Protein AF-A0A1F3SVL7-F1 (afdb_monomer_lite)

Foldseek 3Di:
DVVVVVVVVVVVVVVVVDPDDDPDPPDPPVVVLVVLLVVLVVLLVVVVVVVCVVQPVVPPPVVLQCDADPVRHGPSVSSLLVQLLPPVSLVSVLVNLVSVLVNQLSVQLVVCVVVVVDDPPVSVVSSVVSSVVSVVCSCVVSVSSVCSNVVVDDDDPVPPD

Structure (mmCIF, N/CA/C/O backbone):
data_AF-A0A1F3SVL7-F1
#
_entry.i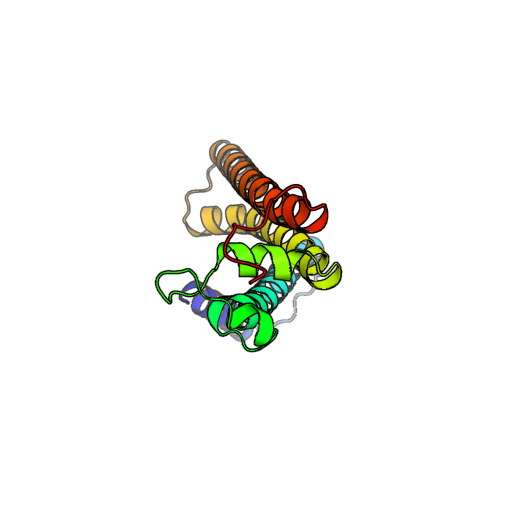d   AF-A0A1F3SVL7-F1
#
loop_
_atom_site.group_PDB
_atom_site.id
_atom_site.type_symbol
_atom_site.label_atom_id
_atom_site.label_alt_id
_atom_site.label_comp_id
_atom_site.label_asym_id
_atom_site.label_entity_id
_atom_site.label_seq_id
_atom_site.pdbx_PDB_ins_code
_atom_site.Cartn_x
_atom_site.Cartn_y
_atom_site.Cartn_z
_atom_site.occupancy
_atom_site.B_iso_or_equiv
_atom_site.auth_seq_id
_atom_site.auth_comp_id
_atom_site.auth_asym_id
_atom_site.auth_atom_id
_atom_site.pdbx_PDB_model_num
ATOM 1 N N . MET A 1 1 ? -5.057 -16.716 10.831 1.00 45.41 1 MET A N 1
ATOM 2 C CA . MET A 1 1 ? -6.069 -17.796 10.718 1.00 45.41 1 MET A CA 1
ATOM 3 C C . MET A 1 1 ? -6.825 -18.069 12.022 1.00 45.41 1 MET A C 1
ATOM 5 O O . MET A 1 1 ? -8.045 -18.152 11.968 1.00 45.41 1 MET A O 1
ATOM 9 N N . ALA A 1 2 ? -6.170 -18.136 13.192 1.00 52.59 2 ALA A N 1
ATOM 10 C CA . ALA A 1 2 ? -6.859 -18.297 14.487 1.00 52.59 2 ALA A CA 1
ATOM 11 C C . ALA A 1 2 ? -7.889 -17.181 14.786 1.00 52.59 2 ALA A C 1
ATOM 13 O O . ALA A 1 2 ? -8.991 -17.474 15.232 1.00 52.59 2 ALA A O 1
ATOM 14 N N . HIS A 1 3 ? -7.579 -15.933 14.416 1.00 44.12 3 HIS A N 1
ATOM 15 C CA . HIS A 1 3 ? -8.464 -14.769 14.581 1.00 44.12 3 HIS A CA 1
ATOM 16 C C . HIS A 1 3 ? -9.812 -14.857 13.845 1.00 44.12 3 HIS A C 1
ATOM 18 O O . HIS A 1 3 ? -10.812 -14.333 14.322 1.00 44.12 3 HIS A O 1
ATOM 24 N N . ILE A 1 4 ? -9.851 -15.512 12.680 1.00 62.47 4 ILE A N 1
ATOM 25 C CA . ILE A 1 4 ? -11.088 -15.665 11.899 1.00 62.47 4 ILE A CA 1
ATOM 26 C C . ILE A 1 4 ? -11.966 -16.742 12.537 1.00 62.47 4 ILE A C 1
ATOM 28 O O . ILE A 1 4 ? -13.174 -16.563 12.663 1.00 62.47 4 ILE A O 1
ATOM 32 N N . LYS A 1 5 ? -11.357 -17.841 13.002 1.00 76.50 5 LYS A N 1
ATOM 33 C CA . LYS A 1 5 ? -12.088 -18.921 13.672 1.00 76.50 5 LYS A CA 1
ATOM 34 C C . LYS A 1 5 ? -12.726 -18.449 14.975 1.00 76.50 5 LYS A C 1
ATOM 36 O O . LYS A 1 5 ? -13.887 -18.766 15.201 1.00 76.50 5 LYS A O 1
ATOM 41 N N . THR A 1 6 ? -12.021 -17.655 15.780 1.00 72.94 6 THR A N 1
ATOM 42 C CA . THR A 1 6 ? -12.572 -17.126 17.036 1.00 72.94 6 THR A CA 1
ATOM 43 C C . THR A 1 6 ? -13.693 -16.119 16.792 1.00 72.94 6 THR A C 1
ATOM 45 O O . THR A 1 6 ? -14.716 -16.192 17.464 1.00 72.94 6 THR A O 1
ATOM 48 N N . ALA A 1 7 ? -13.569 -15.247 15.784 1.00 68.50 7 ALA A N 1
ATOM 49 C CA . ALA A 1 7 ? -14.639 -14.324 15.399 1.00 68.50 7 ALA A CA 1
ATOM 50 C C . ALA A 1 7 ? -15.902 -15.064 14.917 1.00 68.50 7 ALA A C 1
ATOM 52 O O . ALA A 1 7 ? -17.013 -14.723 15.321 1.00 68.50 7 ALA A O 1
ATOM 53 N N . ILE A 1 8 ? -15.734 -16.114 14.104 1.00 75.81 8 ILE A N 1
ATOM 54 C CA . ILE A 1 8 ? -16.846 -16.949 13.624 1.00 75.81 8 ILE A CA 1
ATOM 55 C C . ILE A 1 8 ? -17.465 -17.749 14.777 1.00 75.81 8 ILE A C 1
ATOM 57 O O . ILE A 1 8 ? -18.687 -17.787 14.898 1.00 75.81 8 ILE A O 1
ATOM 61 N N . GLN A 1 9 ? -16.654 -18.352 15.650 1.00 76.12 9 GLN A N 1
ATOM 62 C CA . GLN A 1 9 ? -17.148 -19.085 16.819 1.00 76.12 9 GLN A CA 1
ATOM 63 C C . GLN A 1 9 ? -17.935 -18.176 17.761 1.00 76.12 9 GLN A C 1
ATOM 65 O O . GLN A 1 9 ? -19.014 -18.562 18.197 1.00 76.12 9 GLN A O 1
ATOM 70 N N . LEU A 1 10 ? -17.456 -16.956 18.012 1.00 74.00 10 LEU A N 1
ATOM 71 C CA . LEU A 1 10 ? -18.153 -15.989 18.856 1.00 74.00 10 LEU A CA 1
ATOM 72 C C . LEU A 1 10 ? -19.469 -15.525 18.216 1.00 74.00 10 LEU A C 1
ATOM 74 O O . LEU A 1 10 ? -20.480 -15.410 18.904 1.00 74.00 10 LEU A O 1
ATOM 78 N N . ALA A 1 11 ? -19.491 -15.312 16.896 1.00 75.19 11 ALA A N 1
ATOM 79 C CA . ALA A 1 11 ? -20.706 -14.954 16.165 1.00 75.19 11 ALA A CA 1
ATOM 80 C C . ALA A 1 11 ? -21.753 -16.081 16.188 1.00 75.19 11 ALA A C 1
ATOM 82 O O . ALA A 1 11 ? -22.942 -15.821 16.380 1.00 75.19 11 ALA A O 1
ATOM 83 N N . LEU A 1 12 ? -21.314 -17.334 16.035 1.00 73.94 12 LEU A N 1
ATOM 84 C CA . LEU A 1 12 ? -22.179 -18.511 16.114 1.00 73.94 12 LEU A CA 1
ATOM 85 C C . LEU A 1 12 ? -22.701 -18.732 17.538 1.00 73.94 12 LEU A C 1
ATOM 87 O O . LEU A 1 12 ? -23.893 -18.975 17.700 1.00 73.94 12 LEU A O 1
ATOM 91 N N . GLN A 1 13 ? -21.855 -18.560 18.558 1.00 67.38 13 GLN A N 1
ATOM 92 C CA . GLN A 1 13 ? -22.242 -18.664 19.968 1.00 67.38 13 GLN A CA 1
ATOM 93 C C . GLN A 1 13 ? -23.220 -17.555 20.387 1.00 67.38 13 GLN A C 1
ATOM 95 O O . GLN A 1 13 ? -24.217 -17.835 21.047 1.00 67.38 13 GLN A O 1
ATOM 100 N N . ASN A 1 14 ? -23.014 -16.313 19.936 1.00 65.81 14 ASN A N 1
ATOM 101 C CA . ASN A 1 14 ? -23.959 -15.212 20.167 1.00 65.81 14 ASN A CA 1
ATOM 102 C C . ASN A 1 14 ? -25.311 -15.432 19.478 1.00 65.81 14 ASN A C 1
ATOM 104 O O . ASN A 1 14 ? -26.331 -14.920 19.940 1.00 65.81 14 ASN A O 1
ATOM 108 N N . LYS A 1 15 ? -25.326 -16.170 18.362 1.00 64.69 15 LYS A N 1
ATOM 109 C CA . LYS A 1 15 ? -26.553 -16.525 17.644 1.00 64.69 15 LYS A CA 1
ATOM 110 C C . LYS A 1 15 ? -27.277 -17.697 18.310 1.00 64.69 15 LYS A C 1
ATOM 112 O O . LYS A 1 15 ? -28.499 -17.668 18.389 1.00 64.69 15 LYS A O 1
ATOM 117 N N . SER A 1 16 ? -26.546 -18.693 18.815 1.00 62.16 16 SER A N 1
ATOM 118 C CA . SER A 1 16 ? -27.125 -19.843 19.524 1.00 62.16 16 SER A CA 1
ATOM 119 C C . SER A 1 16 ? -27.576 -19.517 20.950 1.00 62.16 16 SER A C 1
ATOM 121 O O . SER A 1 16 ? -28.425 -20.217 21.486 1.00 62.16 16 SER A O 1
ATOM 123 N N . ALA A 1 17 ? -27.047 -18.454 21.564 1.00 54.00 17 ALA A N 1
ATOM 124 C CA . ALA A 1 17 ? -27.399 -18.030 22.921 1.00 54.00 17 ALA A CA 1
ATOM 125 C C . ALA A 1 17 ? -28.649 -17.121 23.012 1.00 54.00 17 ALA A C 1
ATOM 127 O O . ALA A 1 17 ? -28.937 -16.600 24.088 1.00 54.00 17 ALA A O 1
ATOM 128 N N . LYS A 1 18 ? -29.398 -16.896 21.918 1.00 53.12 18 LYS A N 1
ATOM 129 C CA . LYS A 1 18 ? -30.528 -15.941 21.886 1.00 53.12 18 LYS A CA 1
ATOM 130 C C . LYS A 1 18 ? -31.896 -16.592 21.603 1.00 53.12 18 LYS A C 1
ATOM 132 O O . LYS A 1 18 ? -32.235 -16.771 20.436 1.00 53.12 18 LYS A O 1
ATOM 137 N N . PRO A 1 19 ? -32.734 -16.834 22.632 1.00 56.75 19 PRO A N 1
ATOM 138 C CA . PRO A 1 19 ? -34.163 -17.126 22.471 1.00 56.75 19 PRO A CA 1
ATOM 139 C C . PRO A 1 19 ? -35.073 -15.879 22.528 1.00 56.75 19 PRO A C 1
ATOM 141 O O . PRO A 1 19 ? -36.258 -15.989 22.231 1.00 56.75 19 PRO A O 1
ATOM 144 N N . VAL A 1 20 ? -34.559 -14.683 22.863 1.00 56.25 20 VAL A N 1
ATOM 145 C CA . VAL A 1 20 ? -35.368 -13.448 22.954 1.00 56.25 20 VAL A CA 1
ATOM 146 C C . VAL A 1 20 ? -34.668 -12.275 22.256 1.00 56.25 20 VAL A C 1
ATOM 148 O O . VAL A 1 20 ? -33.476 -12.027 22.449 1.00 56.25 20 VAL A O 1
ATOM 151 N N . ARG A 1 21 ? -35.414 -11.559 21.407 1.00 46.59 21 ARG A N 1
ATOM 152 C CA . ARG A 1 21 ? -34.985 -10.338 20.706 1.00 46.59 21 ARG A CA 1
ATOM 153 C C . ARG A 1 21 ? -34.947 -9.192 21.731 1.00 46.59 21 ARG A C 1
ATOM 155 O O . ARG A 1 21 ? -35.928 -8.986 22.435 1.00 46.59 21 ARG A O 1
ATOM 162 N N . TYR A 1 22 ? -33.817 -8.494 21.856 1.00 49.12 22 TYR A N 1
ATOM 163 C CA . TYR A 1 22 ? -33.646 -7.410 22.835 1.00 49.12 22 TYR A CA 1
ATOM 164 C C . TYR A 1 22 ? -34.685 -6.296 22.624 1.00 49.12 22 TYR A C 1
ATOM 166 O O . TYR A 1 22 ? -34.897 -5.859 21.497 1.00 49.12 22 TYR A O 1
ATOM 174 N N . ALA A 1 23 ? -35.302 -5.842 23.718 1.00 51.94 23 ALA A N 1
ATOM 175 C CA . ALA A 1 23 ? -36.347 -4.814 23.752 1.00 51.94 23 ALA A CA 1
ATOM 176 C C . ALA A 1 23 ? -35.808 -3.368 23.837 1.00 51.94 23 ALA A C 1
ATOM 178 O O . ALA A 1 23 ? -36.583 -2.432 24.003 1.00 51.94 23 ALA A O 1
ATOM 179 N N . TYR A 1 24 ? -34.491 -3.171 23.732 1.00 45.50 24 TYR A N 1
ATOM 180 C CA . TYR A 1 24 ? -33.870 -1.848 23.735 1.00 45.50 24 TYR A CA 1
ATOM 181 C C . TYR A 1 24 ? -32.606 -1.878 22.866 1.00 45.50 24 TYR A C 1
ATOM 183 O O . TYR A 1 24 ? -31.659 -2.610 23.164 1.00 45.50 24 TYR A O 1
ATOM 191 N N . GLU A 1 25 ? -32.621 -1.144 21.753 1.00 48.19 25 GLU A N 1
ATOM 192 C CA . GLU A 1 25 ? -31.464 -0.984 20.871 1.00 48.19 25 GLU A CA 1
ATOM 193 C C . GLU A 1 25 ? -30.618 0.202 21.341 1.00 48.19 25 GLU A C 1
ATOM 195 O O . GLU A 1 25 ? -30.796 1.318 20.870 1.00 48.19 25 GLU A O 1
ATOM 200 N N . ASP A 1 26 ? -29.681 -0.037 22.259 1.00 48.59 26 ASP A N 1
ATOM 201 C CA . ASP A 1 26 ? -28.700 0.980 22.676 1.00 48.59 26 ASP A CA 1
ATOM 202 C C . ASP A 1 26 ? -27.300 0.676 22.119 1.00 48.59 26 ASP A C 1
ATOM 204 O O . ASP A 1 26 ? -26.298 0.627 22.831 1.00 48.59 26 ASP A O 1
ATOM 208 N N . THR A 1 27 ? -27.222 0.340 20.826 1.00 46.09 27 THR A N 1
ATOM 209 C CA . THR A 1 27 ? -25.986 -0.188 20.211 1.00 46.09 27 THR A CA 1
ATOM 210 C C . THR A 1 27 ? -25.632 0.463 18.876 1.00 46.09 27 THR A C 1
ATOM 212 O O . THR A 1 27 ? -25.167 -0.210 17.952 1.00 46.09 27 THR A O 1
ATOM 215 N N . VAL A 1 28 ? -25.847 1.771 18.740 1.00 53.25 28 VAL A N 1
ATOM 216 C CA . VAL A 1 28 ? -25.610 2.456 17.458 1.00 53.25 28 VAL A CA 1
ATOM 217 C C . VAL A 1 28 ? -24.108 2.686 17.192 1.00 53.25 28 VAL A C 1
ATOM 219 O O . VAL A 1 28 ? -23.667 2.534 16.053 1.00 53.25 28 VAL A O 1
ATOM 222 N N . GLU A 1 29 ? -23.268 2.903 18.214 1.00 51.25 29 GLU A N 1
ATOM 223 C CA . GLU A 1 29 ? -21.832 3.190 17.998 1.00 51.25 29 GLU A CA 1
ATOM 224 C C . GLU A 1 29 ? -20.935 1.952 17.830 1.00 51.25 29 GLU A C 1
ATOM 226 O O . GLU A 1 29 ? -20.088 1.908 16.932 1.00 51.25 29 GLU A O 1
ATOM 231 N N . ALA A 1 30 ? -21.135 0.906 18.641 1.00 51.69 30 ALA A N 1
ATOM 232 C CA . ALA A 1 30 ? -20.328 -0.318 18.555 1.00 51.69 30 ALA A CA 1
ATOM 233 C C . ALA A 1 30 ? -20.487 -1.023 17.191 1.00 51.69 30 ALA A C 1
ATOM 235 O O . ALA A 1 30 ? -19.538 -1.609 16.664 1.00 51.69 30 ALA A O 1
ATOM 236 N N . SER A 1 31 ? -21.676 -0.913 16.588 1.00 61.69 31 SER A N 1
ATOM 237 C CA . SER A 1 31 ? -21.980 -1.429 15.250 1.00 61.69 31 SER A CA 1
ATOM 238 C C . SER A 1 31 ? -21.185 -0.699 14.163 1.00 61.69 31 SER A C 1
ATOM 240 O O . SER A 1 31 ? -20.648 -1.344 13.262 1.00 61.69 31 SER A O 1
ATOM 242 N N . TYR A 1 32 ? -21.045 0.628 14.258 1.00 62.97 32 TYR A N 1
ATOM 243 C CA . TYR A 1 32 ? -20.350 1.420 13.242 1.00 62.97 32 TYR A CA 1
ATOM 244 C C . TYR A 1 32 ? -18.842 1.139 13.225 1.00 62.97 32 TYR A C 1
ATOM 246 O O . TYR A 1 32 ? -18.289 0.826 12.171 1.00 62.97 32 TYR A O 1
ATOM 254 N N . ALA A 1 33 ? -18.191 1.140 14.393 1.00 66.25 33 ALA A N 1
ATOM 255 C CA . ALA A 1 33 ? -16.764 0.819 14.505 1.00 66.25 33 ALA A CA 1
ATOM 256 C C . ALA A 1 33 ? -16.447 -0.629 14.077 1.00 66.25 33 ALA A C 1
ATOM 258 O O . ALA A 1 33 ? -15.425 -0.896 13.444 1.00 66.25 33 ALA A O 1
ATOM 259 N N . SER A 1 34 ? -17.338 -1.578 14.382 1.00 70.38 34 SER A N 1
ATOM 260 C CA . SER A 1 34 ? -17.187 -2.971 13.950 1.00 70.38 34 SER A CA 1
ATOM 261 C C . SER A 1 34 ? -17.365 -3.130 12.433 1.00 70.38 34 SER A C 1
ATOM 263 O O . SER A 1 34 ? -16.585 -3.834 11.784 1.00 70.38 34 SER A O 1
ATOM 265 N N . ARG A 1 35 ? -18.333 -2.421 11.835 1.00 78.56 35 ARG A N 1
ATOM 266 C CA . ARG A 1 35 ? -18.556 -2.421 10.380 1.00 78.56 35 ARG A CA 1
ATOM 267 C C . ARG A 1 35 ? -17.364 -1.851 9.622 1.00 78.56 35 ARG A C 1
ATOM 269 O O . ARG A 1 35 ? -16.924 -2.471 8.657 1.00 78.56 35 ARG A O 1
ATOM 276 N N . THR A 1 36 ? -16.803 -0.722 10.057 1.00 84.00 36 THR A N 1
ATOM 277 C CA . THR A 1 36 ? -15.639 -0.117 9.385 1.00 84.00 36 THR A CA 1
ATOM 278 C C . THR A 1 36 ? -14.385 -0.988 9.497 1.00 84.00 36 THR A C 1
ATOM 280 O O . THR A 1 36 ? -13.623 -1.075 8.533 1.00 84.00 36 THR A O 1
ATOM 283 N N . MET A 1 37 ? -14.198 -1.720 10.601 1.00 85.94 37 MET A N 1
ATOM 284 C CA . MET A 1 37 ? -13.130 -2.722 10.740 1.00 85.94 37 MET A CA 1
ATOM 285 C C . MET A 1 37 ? -13.276 -3.896 9.766 1.00 85.94 37 MET A C 1
ATOM 287 O O . MET A 1 37 ? -12.291 -4.319 9.157 1.00 85.94 37 MET A O 1
ATOM 291 N N . MET A 1 38 ? -14.497 -4.404 9.579 1.00 86.75 38 MET A N 1
ATOM 292 C CA . MET A 1 38 ? -14.757 -5.490 8.630 1.00 86.75 38 MET A CA 1
ATOM 293 C C . MET A 1 38 ? -14.569 -5.029 7.181 1.00 86.75 38 MET A C 1
ATOM 295 O O . MET A 1 38 ? -13.882 -5.696 6.411 1.00 86.75 38 MET A O 1
ATOM 299 N N . ILE A 1 39 ? -15.127 -3.868 6.823 1.00 89.44 39 ILE A N 1
ATOM 300 C CA . ILE A 1 39 ? -15.030 -3.298 5.471 1.00 89.44 39 ILE A CA 1
ATOM 301 C C . ILE A 1 39 ? -13.570 -3.007 5.116 1.00 89.44 39 ILE A C 1
ATOM 303 O O . ILE A 1 39 ? -13.097 -3.447 4.070 1.00 89.44 39 ILE A O 1
ATOM 307 N N . SER A 1 40 ? -12.832 -2.327 5.999 1.00 90.81 40 SER A N 1
ATOM 308 C CA . SER A 1 40 ? -11.409 -2.042 5.771 1.00 90.81 40 SER A CA 1
ATOM 309 C C . SER A 1 40 ? -10.582 -3.322 5.629 1.00 90.81 40 SER A C 1
ATOM 311 O O . SER A 1 40 ? -9.742 -3.399 4.738 1.00 90.81 40 SER A O 1
ATOM 313 N N . GLY A 1 41 ? -10.866 -4.360 6.425 1.00 90.06 41 GLY A N 1
ATOM 314 C CA . GLY A 1 41 ? -10.208 -5.662 6.300 1.00 90.06 41 GLY A CA 1
ATOM 315 C C . GLY A 1 41 ? -10.446 -6.333 4.943 1.00 90.06 41 GLY A C 1
ATOM 316 O O . GLY A 1 41 ? -9.507 -6.858 4.347 1.00 90.06 41 GLY A O 1
ATOM 317 N N . VAL A 1 42 ? -11.675 -6.278 4.419 1.00 93.81 42 VAL A N 1
ATOM 318 C CA . VAL A 1 42 ? -12.003 -6.816 3.085 1.00 93.81 42 VAL A CA 1
ATOM 319 C C . VAL A 1 42 ? -11.298 -6.026 1.980 1.00 93.81 42 VAL A C 1
ATOM 321 O O . VAL A 1 42 ? -10.730 -6.635 1.075 1.00 93.81 42 VAL A O 1
ATOM 324 N N . ILE A 1 43 ? -11.274 -4.693 2.072 1.00 93.50 43 ILE A N 1
ATOM 325 C CA . ILE A 1 43 ? -10.570 -3.834 1.106 1.00 93.50 43 ILE A CA 1
ATOM 326 C C . ILE A 1 43 ? -9.074 -4.166 1.081 1.00 93.50 43 ILE A C 1
ATOM 328 O O . ILE A 1 43 ? -8.505 -4.371 0.011 1.00 93.50 43 ILE A O 1
ATOM 332 N N . ILE A 1 44 ? -8.441 -4.278 2.253 1.00 94.00 44 ILE A N 1
ATOM 333 C CA . ILE A 1 44 ? -7.021 -4.639 2.366 1.00 94.00 44 ILE A CA 1
ATOM 334 C C . ILE A 1 44 ? -6.771 -6.031 1.787 1.00 94.00 44 ILE A C 1
ATOM 336 O O . ILE A 1 44 ? -5.795 -6.225 1.070 1.00 94.00 44 ILE A O 1
ATOM 340 N N . PHE A 1 45 ? -7.651 -6.997 2.055 1.00 93.75 45 PHE A N 1
ATOM 341 C CA . PHE A 1 45 ? -7.523 -8.341 1.499 1.00 93.75 45 PHE A CA 1
ATOM 342 C C . PHE A 1 45 ? -7.574 -8.338 -0.035 1.00 93.75 45 PHE A C 1
ATOM 344 O O . PHE A 1 45 ? -6.699 -8.920 -0.674 1.00 93.75 45 PHE A O 1
ATOM 351 N N . MET A 1 46 ? -8.545 -7.638 -0.632 1.00 94.50 46 MET A N 1
ATOM 352 C CA . MET A 1 46 ? -8.629 -7.486 -2.090 1.00 94.50 46 MET A CA 1
ATOM 353 C C . MET A 1 46 ? -7.380 -6.808 -2.659 1.00 94.50 46 MET A C 1
ATOM 355 O O . MET A 1 46 ? -6.839 -7.259 -3.669 1.00 94.50 46 MET A O 1
ATOM 359 N N . PHE A 1 47 ? -6.879 -5.772 -1.984 1.00 94.06 47 PHE A N 1
ATOM 360 C CA . PHE A 1 47 ? -5.641 -5.110 -2.374 1.00 94.06 47 PHE A CA 1
ATOM 361 C C . PHE A 1 47 ? -4.430 -6.047 -2.307 1.00 94.06 47 PHE A C 1
ATOM 363 O O . PHE A 1 47 ? -3.627 -6.041 -3.230 1.00 94.06 47 PHE A O 1
ATOM 370 N N . ILE A 1 48 ? -4.301 -6.884 -1.272 1.00 93.31 48 ILE A N 1
ATOM 371 C CA . ILE A 1 48 ? -3.212 -7.870 -1.169 1.00 93.31 48 ILE A CA 1
ATOM 372 C C . ILE A 1 48 ? -3.276 -8.862 -2.333 1.00 93.31 48 ILE A C 1
ATOM 374 O O . ILE A 1 48 ? -2.249 -9.148 -2.942 1.00 93.31 48 ILE A O 1
ATOM 378 N N . VAL A 1 49 ? -4.466 -9.361 -2.681 1.00 94.69 49 VAL A N 1
ATOM 379 C CA . VAL A 1 49 ? -4.634 -10.263 -3.832 1.00 94.69 49 VAL A CA 1
ATOM 380 C C . VAL A 1 49 ? -4.187 -9.576 -5.124 1.00 94.69 49 VAL A C 1
ATOM 382 O O . VAL A 1 49 ? -3.378 -10.135 -5.862 1.00 94.69 49 VAL A O 1
ATOM 385 N N . TYR A 1 50 ? -4.642 -8.344 -5.368 1.00 92.56 50 TYR A N 1
ATOM 386 C CA . TYR A 1 50 ? -4.197 -7.549 -6.514 1.00 92.56 50 TYR A CA 1
ATOM 387 C C . TYR A 1 50 ? -2.678 -7.311 -6.507 1.00 92.56 50 TYR A C 1
ATOM 389 O O . TYR A 1 50 ? -2.015 -7.520 -7.520 1.00 92.56 50 TYR A O 1
ATOM 397 N N . HIS A 1 51 ? -2.113 -6.936 -5.360 1.00 90.69 51 HIS A N 1
ATOM 398 C CA . HIS A 1 51 ? -0.688 -6.680 -5.177 1.00 90.69 51 HIS A CA 1
ATOM 399 C C . HIS A 1 51 ? 0.162 -7.910 -5.520 1.00 90.69 51 HIS A C 1
ATOM 401 O O . HIS A 1 51 ? 1.148 -7.787 -6.246 1.00 90.69 51 HIS A O 1
ATOM 407 N N . LEU A 1 52 ? -0.247 -9.098 -5.064 1.00 92.31 52 LEU A N 1
ATOM 408 C CA . LEU A 1 52 ? 0.435 -10.354 -5.376 1.00 92.31 52 LEU A CA 1
ATOM 409 C C . LEU A 1 52 ? 0.299 -10.725 -6.855 1.00 92.31 52 LEU A C 1
ATOM 411 O O . LEU A 1 52 ? 1.288 -11.103 -7.479 1.00 92.31 52 LEU A O 1
ATOM 415 N N . MET A 1 53 ? -0.893 -10.583 -7.442 1.00 91.00 53 MET A N 1
ATOM 416 C CA . MET A 1 53 ? -1.080 -10.825 -8.878 1.00 91.00 53 MET A CA 1
ATOM 417 C C . MET A 1 53 ? -0.219 -9.894 -9.733 1.00 91.00 53 MET A C 1
ATOM 419 O O . MET A 1 53 ? 0.284 -10.316 -10.771 1.00 91.00 53 MET A O 1
ATOM 423 N N . HIS A 1 54 ? -0.030 -8.655 -9.285 1.00 88.00 54 HIS A N 1
ATOM 424 C CA . HIS A 1 54 ? 0.734 -7.653 -10.005 1.00 88.00 54 HIS A CA 1
ATOM 425 C C . HIS A 1 54 ? 2.247 -7.840 -9.866 1.00 88.00 54 HIS A C 1
ATOM 427 O O . HIS A 1 54 ? 2.926 -8.045 -10.868 1.00 88.00 54 HIS A O 1
ATOM 433 N N . PHE A 1 55 ? 2.780 -7.796 -8.643 1.00 86.44 55 PHE A N 1
ATOM 434 C CA . PHE A 1 55 ? 4.229 -7.783 -8.421 1.00 86.44 55 PHE A CA 1
ATOM 435 C C . PHE A 1 55 ? 4.845 -9.173 -8.264 1.00 86.44 55 PHE A C 1
ATOM 437 O O . PHE A 1 55 ? 6.006 -9.362 -8.614 1.00 86.44 55 PHE A O 1
ATOM 444 N N . THR A 1 56 ? 4.107 -10.148 -7.728 1.00 86.88 56 THR A N 1
ATOM 445 C CA . THR A 1 56 ? 4.658 -11.483 -7.443 1.00 86.88 56 THR A CA 1
ATOM 446 C C . THR A 1 56 ? 4.420 -12.455 -8.589 1.00 86.88 56 THR A C 1
ATOM 448 O O . THR A 1 56 ? 5.331 -13.186 -8.971 1.00 86.88 56 THR A O 1
ATOM 451 N N . LEU A 1 57 ? 3.202 -12.467 -9.133 1.00 86.88 57 LEU A N 1
ATOM 452 C CA . LEU A 1 57 ? 2.796 -13.416 -10.170 1.00 86.88 57 LEU A CA 1
ATOM 453 C C . LEU A 1 57 ? 2.897 -12.844 -11.589 1.00 86.88 57 LEU A C 1
ATOM 455 O O . LEU A 1 57 ? 2.849 -13.614 -12.541 1.00 86.88 57 LEU A O 1
ATOM 459 N N . GLY A 1 58 ? 2.996 -11.519 -11.745 1.00 85.00 58 GLY A N 1
ATOM 460 C CA . GLY A 1 58 ? 3.128 -10.882 -13.060 1.00 85.00 58 GLY A CA 1
ATOM 461 C C . GLY A 1 58 ? 1.910 -11.026 -13.973 1.00 85.00 58 GLY A C 1
ATOM 462 O O . GLY A 1 58 ? 2.033 -10.870 -15.183 1.00 85.00 58 GLY A O 1
ATOM 463 N N . ILE A 1 59 ? 0.735 -11.335 -13.419 1.00 85.38 59 ILE A N 1
ATOM 464 C CA . ILE A 1 59 ? -0.475 -11.651 -14.194 1.00 85.38 59 ILE A CA 1
ATOM 465 C C . ILE A 1 59 ? -1.083 -10.384 -14.803 1.00 85.38 59 ILE A C 1
ATOM 467 O O . ILE A 1 59 ? -1.590 -10.420 -15.920 1.00 85.38 59 ILE A O 1
ATOM 471 N N . THR A 1 60 ? -1.055 -9.261 -14.080 1.00 82.81 60 THR A N 1
ATOM 472 C CA . THR A 1 60 ? -1.729 -8.027 -14.522 1.00 82.81 60 THR A CA 1
ATOM 473 C C . THR A 1 60 ? -0.903 -7.218 -15.519 1.00 82.81 60 THR A C 1
ATOM 475 O O . THR A 1 60 ? -1.473 -6.624 -16.428 1.00 82.81 60 THR A O 1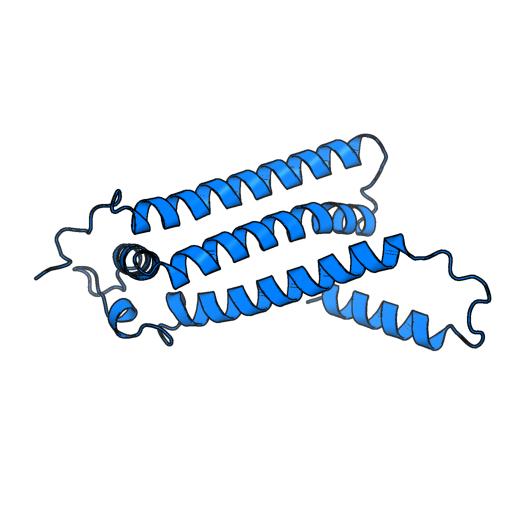
ATOM 478 N N . HIS A 1 61 ? 0.426 -7.224 -15.379 1.00 82.50 61 HIS A N 1
ATOM 479 C CA . HIS A 1 61 ? 1.355 -6.500 -16.252 1.00 82.50 61 HIS A CA 1
ATOM 480 C C . HIS A 1 61 ? 2.543 -7.395 -16.642 1.00 82.50 61 HIS A C 1
ATOM 482 O O . HIS A 1 61 ? 3.661 -7.204 -16.150 1.00 82.50 61 HIS A O 1
ATOM 488 N N . PRO A 1 62 ? 2.319 -8.390 -17.520 1.00 83.88 62 PRO A N 1
ATOM 489 C CA . PRO A 1 62 ? 3.347 -9.365 -17.889 1.00 83.88 62 PRO A CA 1
ATOM 490 C C . PRO A 1 62 ? 4.547 -8.726 -18.603 1.00 83.88 62 PRO A C 1
ATOM 492 O O . PRO A 1 62 ? 5.673 -9.187 -18.449 1.00 83.88 62 PRO A O 1
ATOM 495 N N . ASN A 1 63 ? 4.329 -7.625 -19.327 1.00 84.19 63 ASN A N 1
ATOM 496 C CA . ASN A 1 63 ? 5.376 -6.838 -19.982 1.00 84.19 63 ASN A CA 1
ATOM 497 C C . ASN A 1 63 ? 6.368 -6.224 -18.982 1.00 84.19 63 ASN A C 1
ATOM 499 O O . ASN A 1 63 ? 7.570 -6.193 -19.233 1.00 84.19 63 ASN A O 1
ATOM 503 N N . ILE A 1 64 ? 5.867 -5.751 -17.840 1.00 83.12 64 ILE A N 1
ATOM 504 C CA . ILE A 1 64 ? 6.699 -5.199 -16.769 1.00 83.12 64 ILE A CA 1
ATOM 505 C C . ILE A 1 64 ? 7.392 -6.350 -16.032 1.00 83.12 64 ILE A C 1
ATOM 507 O O . ILE A 1 64 ? 8.583 -6.268 -15.751 1.00 83.12 64 ILE A O 1
ATOM 511 N N . TYR A 1 65 ? 6.683 -7.457 -15.793 1.00 84.62 65 TYR A N 1
ATOM 512 C CA . TYR A 1 65 ? 7.235 -8.644 -15.135 1.00 84.62 65 TYR A CA 1
ATOM 513 C C . TYR A 1 65 ? 8.385 -9.300 -15.903 1.00 84.62 65 TYR A C 1
ATOM 515 O O . TYR A 1 65 ? 9.301 -9.816 -15.283 1.00 84.62 65 TYR A O 1
ATOM 523 N N . SER A 1 66 ? 8.398 -9.240 -17.236 1.00 83.19 66 SER A N 1
ATOM 524 C CA . SER A 1 66 ? 9.478 -9.821 -18.047 1.00 83.19 66 SER A CA 1
ATOM 525 C C . SER A 1 66 ? 10.825 -9.082 -17.983 1.00 83.19 66 SER A C 1
ATOM 527 O O . SER A 1 66 ? 11.786 -9.521 -18.619 1.00 83.19 66 SER A O 1
ATOM 529 N N . LEU A 1 67 ? 10.923 -7.968 -17.248 1.00 83.81 67 LEU A N 1
ATOM 530 C CA . LEU A 1 67 ? 12.167 -7.212 -17.099 1.00 83.81 67 LEU A CA 1
ATOM 531 C C . LEU A 1 67 ? 13.183 -7.994 -16.261 1.00 83.81 67 LEU A C 1
ATOM 533 O O . LEU A 1 67 ? 12.896 -8.397 -15.134 1.00 83.81 67 LEU A O 1
ATOM 537 N N . HIS A 1 68 ? 14.392 -8.157 -16.798 1.00 84.88 68 HIS A N 1
ATOM 538 C CA . HIS A 1 68 ? 15.493 -8.839 -16.126 1.00 84.88 68 HIS A CA 1
ATOM 539 C C . HIS A 1 68 ? 16.705 -7.919 -15.958 1.00 84.88 68 HIS A C 1
ATOM 541 O O . HIS A 1 68 ? 16.999 -7.083 -16.811 1.00 84.88 68 HIS A O 1
ATOM 547 N N . ASP A 1 69 ? 17.419 -8.095 -14.850 1.00 84.88 69 ASP A N 1
ATOM 548 C CA . ASP A 1 69 ? 18.718 -7.486 -14.609 1.00 84.88 69 ASP A CA 1
ATOM 549 C C . ASP A 1 69 ? 19.801 -8.160 -15.481 1.00 84.88 69 ASP A C 1
ATOM 551 O O . ASP A 1 69 ? 19.584 -9.242 -16.039 1.00 84.88 69 ASP A O 1
ATOM 555 N N . PRO A 1 70 ? 21.017 -7.591 -15.563 1.00 82.56 70 PRO A N 1
ATOM 556 C CA . PRO A 1 70 ? 22.120 -8.193 -16.318 1.00 82.56 70 PRO A CA 1
ATOM 557 C C . PRO A 1 70 ? 22.545 -9.592 -15.838 1.00 82.56 70 PRO A C 1
ATOM 559 O O . PRO A 1 70 ? 23.352 -10.248 -16.490 1.00 82.56 70 PRO A O 1
ATOM 562 N N . LYS A 1 71 ? 22.043 -10.054 -14.686 1.00 86.06 71 LYS A N 1
ATOM 563 C CA . LYS A 1 71 ? 22.293 -11.385 -14.119 1.00 86.06 71 LYS A CA 1
ATOM 564 C C . LYS A 1 71 ? 21.144 -12.361 -14.407 1.00 86.06 71 LYS A C 1
ATOM 566 O O . LYS A 1 71 ? 21.146 -13.459 -13.854 1.00 86.06 71 LYS A O 1
ATOM 571 N N . GLY A 1 72 ? 20.175 -11.978 -15.243 1.00 82.69 72 GLY A N 1
ATOM 572 C CA . GLY A 1 72 ? 19.031 -12.806 -15.621 1.00 82.69 72 GLY A CA 1
ATOM 573 C C . GLY A 1 72 ? 17.982 -12.968 -14.518 1.00 82.69 72 GLY A C 1
ATOM 574 O O . GLY A 1 72 ? 17.205 -13.917 -14.555 1.00 82.69 72 GLY A O 1
ATOM 575 N N . ARG A 1 73 ? 17.956 -12.086 -13.512 1.00 86.69 73 ARG A N 1
ATOM 576 C CA . ARG A 1 73 ? 16.965 -12.092 -12.419 1.00 86.69 73 ARG A CA 1
ATOM 577 C C . ARG A 1 73 ? 15.912 -11.023 -12.673 1.00 86.69 73 ARG A C 1
ATOM 579 O O . ARG A 1 73 ? 16.244 -9.999 -13.247 1.00 86.69 73 ARG A O 1
ATOM 586 N N . HIS A 1 74 ? 14.684 -11.211 -12.196 1.00 85.62 74 HIS A N 1
ATOM 587 C CA . HIS A 1 74 ? 13.642 -10.185 -12.311 1.00 85.62 74 HIS A CA 1
ATOM 588 C C . HIS A 1 74 ? 14.108 -8.836 -11.742 1.00 85.62 74 HIS A C 1
ATOM 590 O O . HIS A 1 74 ? 14.527 -8.751 -10.581 1.00 85.62 74 HIS A O 1
ATOM 596 N N . ASP A 1 75 ? 14.028 -7.783 -12.553 1.00 88.25 75 ASP A N 1
ATOM 597 C CA . ASP A 1 75 ? 14.407 -6.428 -12.159 1.00 88.25 75 ASP A CA 1
ATOM 598 C C . ASP A 1 75 ? 13.258 -5.747 -11.410 1.00 88.25 75 ASP A C 1
ATOM 600 O O . ASP A 1 75 ? 12.525 -4.908 -11.937 1.00 88.25 75 ASP A O 1
ATOM 604 N N . VAL A 1 76 ? 13.117 -6.119 -10.136 1.00 87.12 76 VAL A N 1
ATOM 605 C CA . VAL A 1 76 ? 12.059 -5.612 -9.253 1.00 87.12 76 VAL A CA 1
ATOM 606 C C . VAL A 1 76 ? 12.092 -4.086 -9.141 1.00 87.12 76 VAL A C 1
ATOM 608 O O . VAL A 1 76 ? 11.040 -3.462 -9.027 1.00 87.12 76 VAL A O 1
ATOM 611 N N . TYR A 1 77 ? 13.273 -3.464 -9.192 1.00 88.38 77 TYR A N 1
ATOM 612 C CA . TYR A 1 77 ? 13.394 -2.010 -9.084 1.00 88.38 77 TYR A CA 1
ATOM 613 C C . TYR A 1 77 ? 12.712 -1.314 -10.265 1.00 88.38 77 TYR A C 1
ATOM 615 O O . TYR A 1 77 ? 11.857 -0.445 -10.077 1.00 88.38 77 TYR A O 1
ATOM 623 N N . SER A 1 78 ? 13.023 -1.755 -11.480 1.00 88.62 78 SER A N 1
ATOM 624 C CA . SER A 1 78 ? 12.412 -1.217 -12.694 1.00 88.62 78 SER A CA 1
ATOM 625 C C . SER A 1 78 ? 10.933 -1.566 -12.783 1.00 88.62 78 SER A C 1
ATOM 627 O O . SER A 1 78 ? 10.131 -0.709 -13.152 1.00 88.62 78 SER A O 1
ATOM 629 N N . MET A 1 79 ? 10.550 -2.775 -12.357 1.00 89.81 79 MET A N 1
ATOM 630 C CA . MET A 1 79 ? 9.146 -3.171 -12.260 1.00 89.81 79 MET A CA 1
ATOM 631 C C . MET A 1 79 ? 8.347 -2.201 -11.390 1.00 89.81 79 MET A C 1
ATOM 633 O O . MET A 1 79 ? 7.322 -1.689 -11.824 1.00 89.81 79 MET A O 1
ATOM 637 N N . VAL A 1 80 ? 8.844 -1.892 -10.190 1.00 90.44 80 VAL A N 1
ATOM 638 C CA . VAL A 1 80 ? 8.205 -0.946 -9.265 1.00 90.44 80 VAL A CA 1
ATOM 639 C C . VAL A 1 80 ? 8.057 0.440 -9.893 1.00 90.44 80 VAL A C 1
ATOM 641 O O . VAL A 1 80 ? 6.966 1.009 -9.845 1.00 90.44 80 VAL A O 1
ATOM 644 N N . ILE A 1 81 ? 9.111 0.965 -10.525 1.00 91.19 81 ILE A N 1
ATOM 645 C CA . ILE A 1 81 ? 9.065 2.293 -11.150 1.00 91.19 81 ILE A CA 1
ATOM 646 C C . ILE A 1 81 ? 8.042 2.330 -12.286 1.00 91.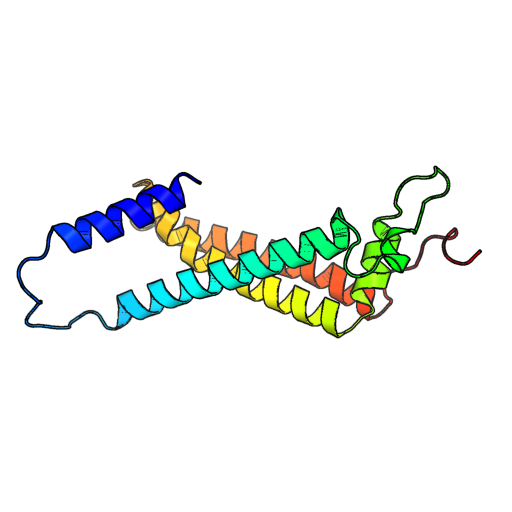19 81 ILE A C 1
ATOM 648 O O . ILE A 1 81 ? 7.210 3.235 -12.320 1.00 91.19 81 ILE A O 1
ATOM 652 N N . PHE A 1 82 ? 8.072 1.360 -13.204 1.00 90.31 82 PHE A N 1
ATOM 653 C CA . PHE A 1 82 ? 7.136 1.327 -14.329 1.00 90.31 82 PHE A CA 1
ATOM 654 C C . PHE A 1 82 ? 5.694 1.122 -13.873 1.00 90.31 82 PHE A C 1
ATOM 656 O O . PHE A 1 82 ? 4.804 1.814 -14.362 1.00 90.31 82 PHE A O 1
ATOM 663 N N . SER A 1 83 ? 5.467 0.244 -12.896 1.00 88.88 83 SER A N 1
ATOM 664 C CA . SER A 1 83 ? 4.147 0.012 -12.313 1.00 88.88 83 SER A CA 1
ATOM 665 C C . SER A 1 83 ? 3.557 1.277 -11.683 1.00 88.88 83 SER A C 1
ATOM 667 O O . SER A 1 83 ? 2.364 1.523 -11.831 1.00 88.88 83 SER A O 1
ATOM 669 N N . PHE A 1 84 ? 4.360 2.097 -10.999 1.00 92.00 84 PHE A N 1
ATOM 670 C CA . PHE A 1 84 ? 3.875 3.319 -10.343 1.00 92.00 84 PHE A CA 1
ATOM 671 C C . PHE A 1 84 ? 3.819 4.558 -11.241 1.00 92.00 84 PHE A C 1
ATOM 673 O O . PHE A 1 84 ? 3.291 5.579 -10.806 1.00 92.00 84 PHE A O 1
ATOM 680 N N . ARG A 1 85 ? 4.303 4.483 -12.487 1.00 90.06 85 ARG A N 1
ATOM 681 C CA . ARG A 1 85 ? 4.059 5.532 -13.493 1.00 90.06 85 ARG A CA 1
ATOM 682 C C . ARG A 1 85 ? 2.610 5.559 -13.974 1.00 90.06 85 ARG A C 1
ATOM 684 O O . ARG A 1 85 ? 2.155 6.592 -14.456 1.00 90.06 85 ARG A O 1
ATOM 691 N N . ASP A 1 86 ? 1.881 4.456 -13.825 1.00 90.19 86 ASP A N 1
ATOM 692 C CA . ASP A 1 86 ? 0.440 4.444 -14.043 1.00 90.19 86 ASP A CA 1
ATOM 693 C C . ASP A 1 86 ? -0.276 5.120 -12.859 1.00 90.19 86 ASP A C 1
ATOM 695 O O . ASP A 1 86 ? -0.229 4.653 -11.713 1.00 90.19 86 ASP A O 1
ATOM 699 N N . TYR A 1 87 ? -0.964 6.230 -13.146 1.00 91.69 87 TYR A N 1
ATOM 700 C CA . TYR A 1 87 ? -1.723 7.006 -12.165 1.00 91.69 87 TYR A CA 1
ATOM 701 C C . TYR A 1 87 ? -2.771 6.166 -11.415 1.00 91.69 87 TYR A C 1
ATOM 703 O O . TYR A 1 87 ? -2.990 6.393 -10.223 1.00 91.69 87 TYR A O 1
ATOM 711 N N . TRP A 1 88 ? -3.397 5.180 -12.065 1.00 91.19 88 TRP A N 1
ATOM 712 C CA . TRP A 1 88 ? -4.410 4.317 -11.452 1.00 91.19 88 TRP A CA 1
ATOM 713 C C . TRP A 1 88 ? -3.793 3.330 -10.466 1.00 91.19 88 TRP A C 1
ATOM 715 O O . TRP A 1 88 ? -4.309 3.134 -9.360 1.00 91.19 88 TRP A O 1
ATOM 725 N N . VAL A 1 89 ? -2.658 2.735 -10.831 1.00 90.81 89 VAL A N 1
ATOM 726 C CA . VAL A 1 89 ? -1.914 1.823 -9.953 1.00 90.81 89 VAL A CA 1
ATOM 727 C C . VAL A 1 89 ? -1.372 2.580 -8.740 1.00 90.81 89 VAL A C 1
ATOM 729 O O . VAL A 1 89 ? -1.538 2.129 -7.607 1.00 90.81 89 VAL A O 1
ATOM 732 N N . CYS A 1 90 ? -0.780 3.757 -8.954 1.00 93.12 90 CYS A N 1
ATOM 733 C CA . CYS A 1 90 ? -0.270 4.598 -7.874 1.00 93.12 90 CYS A CA 1
ATOM 734 C C . CYS A 1 90 ? -1.393 5.082 -6.940 1.00 93.12 90 CYS A C 1
ATOM 736 O O . CYS A 1 90 ? -1.304 4.916 -5.720 1.00 93.12 90 CYS A O 1
ATOM 738 N N . GLY A 1 91 ? -2.492 5.602 -7.496 1.00 93.12 91 GLY A N 1
ATOM 739 C CA . GLY A 1 91 ? -3.629 6.091 -6.716 1.00 93.12 91 GLY A CA 1
ATOM 740 C C . GLY A 1 91 ? -4.292 4.996 -5.877 1.00 93.12 91 GLY A C 1
ATOM 741 O O . GLY A 1 91 ? -4.528 5.186 -4.682 1.00 93.12 91 GLY A O 1
ATOM 742 N N . SER A 1 92 ? -4.540 3.824 -6.471 1.00 92.81 92 SER A N 1
ATOM 743 C CA . SER A 1 92 ? -5.121 2.680 -5.752 1.00 92.81 92 SER A CA 1
ATOM 744 C C . SER A 1 92 ? -4.205 2.155 -4.641 1.00 92.81 92 SER A C 1
ATOM 746 O O . SER A 1 92 ? -4.691 1.818 -3.561 1.00 92.81 92 SER A O 1
ATOM 748 N N . TYR A 1 93 ? -2.886 2.154 -4.856 1.00 93.75 93 TYR A N 1
ATOM 749 C CA . TYR A 1 93 ? -1.900 1.791 -3.838 1.00 93.75 93 TYR A CA 1
ATOM 750 C C . TYR A 1 93 ? -1.901 2.753 -2.646 1.00 93.75 93 TYR A C 1
ATOM 752 O O . TYR A 1 93 ? -1.977 2.309 -1.500 1.00 93.75 93 TYR A O 1
ATOM 760 N N . ILE A 1 94 ? -1.861 4.065 -2.896 1.00 94.69 94 ILE A N 1
ATOM 761 C CA . ILE A 1 94 ? -1.882 5.077 -1.829 1.00 94.69 94 ILE A CA 1
ATOM 762 C C . ILE A 1 94 ? -3.194 4.988 -1.041 1.00 94.69 94 ILE A C 1
ATOM 764 O O . ILE A 1 94 ? -3.177 5.000 0.192 1.00 94.69 94 ILE A O 1
ATOM 768 N N . LEU A 1 95 ? -4.328 4.826 -1.730 1.00 94.56 95 LEU A N 1
ATOM 769 C CA . LEU A 1 95 ? -5.623 4.623 -1.083 1.00 94.56 95 LEU A CA 1
ATOM 770 C C . LEU A 1 95 ? -5.622 3.368 -0.198 1.00 94.56 95 LEU A C 1
ATOM 772 O O . LEU A 1 95 ? -6.056 3.425 0.953 1.00 94.56 95 LEU A O 1
ATOM 776 N N . ALA A 1 96 ? -5.101 2.246 -0.697 1.00 94.12 96 ALA A N 1
ATOM 777 C CA . ALA A 1 96 ? -5.011 1.014 0.077 1.00 94.12 96 ALA A CA 1
ATOM 778 C C . ALA A 1 96 ? -4.102 1.162 1.304 1.00 94.12 96 ALA A C 1
ATOM 780 O O . ALA A 1 96 ? -4.447 0.682 2.384 1.00 94.12 96 ALA A O 1
ATOM 781 N N . MET A 1 97 ? -2.983 1.877 1.175 1.00 94.12 97 MET A N 1
ATOM 782 C CA . MET A 1 97 ? -2.093 2.182 2.296 1.00 94.12 97 MET A CA 1
ATOM 783 C C . MET A 1 97 ? -2.780 3.078 3.340 1.00 94.12 97 MET A C 1
ATOM 785 O O . MET A 1 97 ? -2.596 2.869 4.541 1.00 94.12 97 MET A O 1
ATOM 789 N N . ALA A 1 98 ? -3.622 4.026 2.918 1.00 93.25 98 ALA A N 1
ATOM 790 C CA . ALA A 1 98 ? -4.408 4.852 3.835 1.00 93.25 98 ALA A CA 1
ATOM 791 C C . ALA A 1 98 ? -5.443 4.010 4.601 1.00 93.25 98 ALA A C 1
ATOM 793 O O . ALA A 1 98 ? -5.545 4.109 5.826 1.00 93.25 98 ALA A O 1
ATOM 794 N N . VAL A 1 99 ? -6.157 3.120 3.900 1.00 93.56 99 VAL A N 1
ATOM 795 C CA . VAL A 1 99 ? -7.102 2.174 4.519 1.00 93.56 99 VAL A CA 1
ATOM 796 C C . VAL A 1 99 ? -6.381 1.211 5.466 1.00 93.56 99 VAL A C 1
ATOM 798 O O . VAL A 1 99 ? -6.898 0.927 6.544 1.00 93.56 99 VAL A O 1
ATOM 801 N N . LEU A 1 100 ? -5.175 0.750 5.121 1.00 91.69 100 LEU A N 1
ATOM 802 C CA . LEU A 1 100 ? -4.338 -0.077 5.993 1.00 91.69 100 LEU A CA 1
ATOM 803 C C . LEU A 1 100 ? -3.956 0.658 7.280 1.00 91.69 100 LEU A C 1
ATOM 805 O O . LEU A 1 100 ? -4.077 0.089 8.365 1.00 91.69 100 LEU A O 1
ATOM 809 N N . CYS A 1 101 ? -3.541 1.924 7.181 1.00 90.62 101 CYS A N 1
ATOM 810 C CA . CYS A 1 101 ? -3.231 2.746 8.349 1.00 90.62 101 CYS A CA 1
ATOM 811 C C . CYS A 1 101 ? -4.463 2.917 9.252 1.00 90.62 101 CYS A C 1
ATOM 813 O O . CYS A 1 101 ? -4.389 2.680 10.461 1.00 90.62 101 CYS A O 1
ATOM 815 N N . PHE A 1 102 ? -5.621 3.223 8.658 1.00 89.25 102 PHE A N 1
ATOM 816 C CA . PHE A 1 102 ? -6.893 3.289 9.374 1.00 89.25 102 PHE A CA 1
ATOM 817 C C . PHE A 1 102 ? -7.211 1.955 10.072 1.00 89.25 102 PHE A C 1
ATOM 819 O O . PHE A 1 102 ? -7.425 1.929 11.284 1.00 89.25 102 PHE A O 1
ATOM 826 N N . HIS A 1 103 ? -7.144 0.833 9.353 1.00 90.06 103 HIS A N 1
ATOM 827 C CA . HIS A 1 103 ? -7.409 -0.502 9.891 1.00 90.06 103 HIS A CA 1
ATOM 828 C C . HIS A 1 103 ? -6.486 -0.864 11.059 1.00 90.06 103 HIS A C 1
ATOM 830 O O . HIS A 1 103 ? -6.953 -1.363 12.080 1.00 90.06 103 HIS A O 1
ATOM 836 N N . LEU A 1 104 ? -5.186 -0.572 10.955 1.00 87.69 104 LEU A N 1
ATOM 837 C CA . LEU A 1 104 ? -4.229 -0.803 12.038 1.00 87.69 104 LEU A CA 1
ATOM 838 C C . LEU A 1 104 ? -4.510 0.094 13.246 1.00 87.69 104 LEU A C 1
ATOM 840 O O . LEU A 1 104 ? -4.478 -0.388 14.378 1.00 87.69 104 LEU A O 1
ATOM 844 N N . SER A 1 105 ? -4.846 1.369 13.030 1.00 83.69 105 SER A N 1
ATOM 845 C CA . SER A 1 105 ? -5.136 2.307 14.123 1.00 83.69 105 SER A CA 1
ATOM 846 C C . SER A 1 105 ? -6.301 1.838 15.008 1.00 83.69 105 SER A C 1
ATOM 848 O O . SER A 1 105 ? -6.271 2.008 16.231 1.00 83.69 105 SER A O 1
ATOM 850 N N . HIS A 1 106 ? -7.294 1.183 14.400 1.00 81.31 106 HIS A N 1
ATOM 851 C CA . HIS A 1 106 ? -8.443 0.600 15.084 1.00 81.31 106 HIS A CA 1
ATOM 852 C C . HIS A 1 106 ? -8.171 -0.826 15.597 1.00 81.31 106 HIS A C 1
ATOM 854 O O . HIS A 1 106 ? -8.525 -1.155 16.732 1.00 81.31 106 HIS A O 1
ATOM 860 N N . GLY A 1 107 ? -7.495 -1.666 14.807 1.00 80.62 107 GLY A N 1
ATOM 861 C CA . GLY A 1 107 ? -7.200 -3.059 15.145 1.00 80.62 107 GLY A CA 1
ATOM 862 C C . GLY A 1 107 ? -6.250 -3.214 16.326 1.00 80.62 107 GLY A C 1
ATOM 863 O O . GLY A 1 107 ? -6.444 -4.100 17.154 1.00 80.62 107 GLY A O 1
ATOM 864 N N . ILE A 1 108 ? -5.277 -2.314 16.469 1.00 78.81 108 ILE A N 1
ATOM 865 C CA . ILE A 1 108 ? -4.302 -2.345 17.565 1.00 78.81 108 ILE A CA 1
ATOM 866 C C . ILE A 1 108 ? -4.997 -2.291 18.930 1.00 78.81 108 ILE A C 1
ATOM 868 O O . ILE A 1 108 ? -4.686 -3.090 19.812 1.00 78.81 108 ILE A O 1
ATOM 872 N N . SER A 1 109 ? -6.000 -1.424 19.083 1.00 73.81 109 SER A N 1
ATOM 873 C CA . SER A 1 109 ? -6.781 -1.325 20.321 1.00 73.81 109 SER A CA 1
ATOM 874 C C . SER A 1 109 ? -7.491 -2.644 20.655 1.00 73.81 109 SER A C 1
ATOM 876 O O . SER A 1 109 ? -7.424 -3.117 21.788 1.00 73.81 109 SER A O 1
ATOM 878 N N . SER A 1 110 ? -8.117 -3.278 19.657 1.00 73.00 110 SER A N 1
ATOM 879 C CA . SER A 1 110 ? -8.829 -4.553 19.820 1.00 73.00 110 SER A CA 1
ATOM 880 C C . SER A 1 110 ? -7.890 -5.729 20.121 1.00 73.00 110 SER A C 1
ATOM 882 O O . SER A 1 110 ? -8.218 -6.582 20.950 1.00 73.00 110 SER A O 1
ATOM 884 N N . LEU A 1 111 ? -6.704 -5.766 19.504 1.00 78.81 111 LEU A N 1
ATOM 885 C CA . LEU A 1 111 ? -5.694 -6.801 19.742 1.00 78.81 111 LEU A CA 1
ATOM 886 C C . LEU A 1 111 ? -5.184 -6.756 21.184 1.00 78.81 111 LEU A C 1
ATOM 888 O O . LEU A 1 111 ? -5.188 -7.772 21.878 1.00 78.81 111 LEU A O 1
ATOM 892 N N . PHE A 1 112 ? -4.805 -5.571 21.668 1.00 76.00 112 PHE A N 1
ATOM 893 C CA . PHE A 1 112 ? -4.323 -5.411 23.041 1.00 76.00 112 PHE A CA 1
ATOM 894 C C . PHE A 1 112 ? -5.421 -5.631 24.088 1.00 76.00 112 PHE A C 1
ATOM 896 O O . PHE A 1 112 ? -5.129 -6.146 25.169 1.00 76.00 112 PHE A O 1
ATOM 903 N N . GLN A 1 113 ? -6.678 -5.308 23.765 1.00 74.81 113 GLN A N 1
ATOM 904 C CA . GLN A 1 113 ? -7.830 -5.655 24.600 1.00 74.81 113 GLN A CA 1
ATOM 905 C C . GLN A 1 113 ? -8.036 -7.173 24.687 1.00 74.81 113 GLN A C 1
ATOM 907 O O . GLN A 1 113 ? -8.205 -7.697 25.784 1.00 74.81 113 GLN A O 1
ATOM 912 N N . SER A 1 114 ? -7.950 -7.885 23.561 1.00 72.94 114 SER A N 1
ATOM 913 C CA . SER A 1 114 ? -8.131 -9.346 23.510 1.00 72.94 114 SER A CA 1
ATOM 914 C C . SER A 1 114 ? -7.025 -10.110 24.245 1.00 72.94 114 SER A C 1
ATOM 916 O O . SER A 1 114 ? -7.274 -11.174 24.799 1.00 72.94 114 SER A O 1
ATOM 918 N N . LEU A 1 115 ? -5.808 -9.559 24.279 1.00 76.38 115 LEU A N 1
ATOM 919 C CA . LEU A 1 115 ? -4.668 -10.126 25.009 1.00 76.38 115 LEU A CA 1
ATOM 920 C C . LEU A 1 115 ? -4.674 -9.798 26.514 1.00 76.38 115 LEU A C 1
ATOM 922 O O . LEU A 1 115 ? -3.752 -10.195 27.221 1.00 76.38 115 LEU A O 1
ATOM 926 N N . GLY A 1 116 ? -5.656 -9.037 27.014 1.00 74.69 116 GLY A N 1
ATOM 927 C CA . GLY A 1 116 ? -5.722 -8.630 28.424 1.00 74.69 116 GLY A CA 1
ATOM 928 C C . GLY A 1 116 ? -4.629 -7.637 28.849 1.00 74.69 116 GLY A C 1
ATOM 929 O O . GLY A 1 116 ? -4.486 -7.330 30.029 1.00 74.69 116 GLY A O 1
ATOM 930 N N . LEU A 1 117 ? -3.861 -7.095 27.897 1.00 69.50 117 LEU A N 1
ATOM 931 C CA . LEU A 1 117 ? -2.784 -6.126 28.150 1.00 69.50 117 LEU A CA 1
ATOM 932 C C . LEU A 1 117 ? -3.310 -4.691 28.334 1.00 69.50 117 LEU A C 1
ATOM 934 O O . LEU A 1 117 ? -2.542 -3.767 28.638 1.00 69.50 117 LEU A O 1
ATOM 938 N N . ASN A 1 118 ? -4.618 -4.502 28.153 1.00 63.06 118 ASN A N 1
ATOM 939 C CA . ASN A 1 118 ? -5.267 -3.206 28.147 1.00 63.06 118 ASN A CA 1
ATOM 940 C C . ASN A 1 118 ? -5.571 -2.709 29.573 1.00 63.06 118 ASN A C 1
ATOM 942 O O . ASN A 1 118 ? -6.607 -3.025 30.150 1.00 63.06 118 ASN A O 1
ATOM 946 N N . VAL A 1 119 ? -4.638 -1.946 30.160 1.00 58.38 119 VAL A N 1
ATOM 947 C CA . VAL A 1 119 ? -4.793 -1.348 31.500 1.00 58.38 119 VAL A CA 1
ATOM 948 C C . VAL A 1 119 ? -4.494 0.156 31.437 1.00 58.38 119 VAL A C 1
ATOM 950 O O . VAL A 1 119 ? -3.333 0.582 31.425 1.00 58.38 119 VAL A O 1
ATOM 953 N N . GLY A 1 120 ? -5.550 0.971 31.366 1.00 67.94 120 GLY A N 1
ATOM 954 C CA . GLY A 1 120 ? -5.529 2.427 31.551 1.00 67.94 120 GLY A CA 1
ATOM 955 C C . GLY A 1 120 ? -4.465 3.186 30.743 1.00 67.94 120 GLY A C 1
ATOM 956 O O . GLY A 1 120 ? -4.522 3.300 29.524 1.00 67.94 120 GLY A O 1
ATOM 957 N N . ARG A 1 121 ? -3.461 3.762 31.421 1.00 65.75 121 ARG A N 1
ATOM 958 C CA . ARG A 1 121 ? -2.465 4.672 30.810 1.00 65.75 121 ARG A CA 1
ATOM 959 C C . ARG A 1 121 ? -1.560 3.993 29.762 1.00 65.75 121 ARG A C 1
ATOM 961 O O . ARG A 1 121 ? -0.992 4.680 28.913 1.00 65.75 121 ARG A O 1
ATOM 968 N N . ARG A 1 122 ? -1.431 2.660 29.801 1.00 70.81 122 ARG A N 1
ATOM 969 C CA . ARG A 1 122 ? -0.641 1.863 28.844 1.00 70.81 122 ARG A CA 1
ATOM 970 C C . ARG A 1 122 ? -1.364 1.687 27.503 1.00 70.81 122 ARG A C 1
ATOM 972 O O . ARG A 1 122 ? -0.702 1.676 26.473 1.00 70.81 122 ARG A O 1
ATOM 979 N N . GLU A 1 123 ? -2.696 1.687 27.510 1.00 75.44 123 GLU A N 1
ATOM 980 C CA . GLU A 1 123 ? -3.542 1.681 26.308 1.00 75.44 123 GLU A CA 1
ATOM 981 C C . GLU A 1 123 ? -3.231 2.860 25.387 1.00 75.44 123 GLU A C 1
ATOM 983 O O . GLU A 1 123 ? -2.925 2.689 24.210 1.00 75.44 123 GLU A O 1
ATOM 988 N N . LYS A 1 124 ? -3.241 4.073 25.955 1.00 77.06 124 LYS A N 1
ATOM 989 C CA . LYS A 1 124 ? -2.994 5.309 25.206 1.00 77.06 124 LYS A CA 1
ATOM 990 C C . LYS A 1 124 ? -1.605 5.301 24.567 1.00 77.06 124 LYS A C 1
ATOM 992 O O . LYS A 1 124 ? -1.474 5.668 23.405 1.00 77.06 124 LYS A O 1
ATOM 997 N N . LYS A 1 125 ? -0.582 4.835 25.295 1.00 81.62 125 LYS A N 1
ATOM 998 C CA . LYS A 1 125 ? 0.790 4.718 24.772 1.00 81.62 125 LYS A CA 1
ATOM 999 C C . LYS A 1 125 ? 0.883 3.706 23.629 1.00 81.62 125 LYS A C 1
ATOM 1001 O O . LYS A 1 125 ? 1.490 4.016 22.612 1.00 81.62 125 LYS A O 1
ATOM 1006 N N . LEU A 1 126 ? 0.267 2.533 23.782 1.00 80.19 126 LEU A N 1
ATOM 1007 C CA . LEU A 1 126 ? 0.263 1.490 22.752 1.00 80.19 126 LEU A CA 1
ATOM 1008 C C . LEU A 1 126 ? -0.491 1.933 21.496 1.00 80.19 126 LEU A C 1
ATOM 1010 O O . LEU A 1 126 ? -0.014 1.710 20.388 1.00 80.19 126 LEU A O 1
ATOM 1014 N N . LYS A 1 127 ? -1.621 2.624 21.661 1.00 81.62 127 LYS A N 1
ATOM 1015 C CA . LYS A 1 127 ? -2.380 3.198 20.548 1.00 81.62 127 LYS A CA 1
ATOM 1016 C C . LYS A 1 127 ? -1.566 4.246 19.789 1.00 81.62 127 LYS A C 1
ATOM 1018 O O . LYS A 1 127 ? -1.498 4.182 18.568 1.00 81.62 127 LYS A O 1
ATOM 1023 N N . ILE A 1 128 ? -0.920 5.176 20.499 1.00 84.94 128 ILE A N 1
ATOM 1024 C CA . ILE A 1 128 ? -0.061 6.198 19.878 1.00 84.94 128 ILE A CA 1
ATOM 1025 C C . ILE A 1 128 ? 1.114 5.541 19.154 1.00 84.94 128 ILE A C 1
ATOM 1027 O O . ILE A 1 128 ? 1.340 5.847 17.993 1.00 84.94 128 ILE A O 1
ATOM 1031 N N . ALA A 1 129 ? 1.819 4.605 19.794 1.00 85.19 129 ALA A N 1
ATOM 1032 C CA . ALA A 1 129 ? 2.927 3.889 19.163 1.00 85.19 129 ALA A CA 1
ATOM 1033 C C . ALA A 1 129 ? 2.473 3.146 17.896 1.00 85.19 129 ALA A C 1
ATOM 1035 O O . ALA A 1 129 ? 3.130 3.223 16.862 1.00 85.19 129 ALA A O 1
ATOM 1036 N N . GLY A 1 130 ? 1.314 2.488 17.963 1.00 84.31 130 GLY A N 1
ATOM 1037 C CA . GLY A 1 130 ? 0.696 1.809 16.833 1.00 84.31 130 GLY A CA 1
ATOM 1038 C C . GLY A 1 130 ? 0.387 2.737 15.661 1.00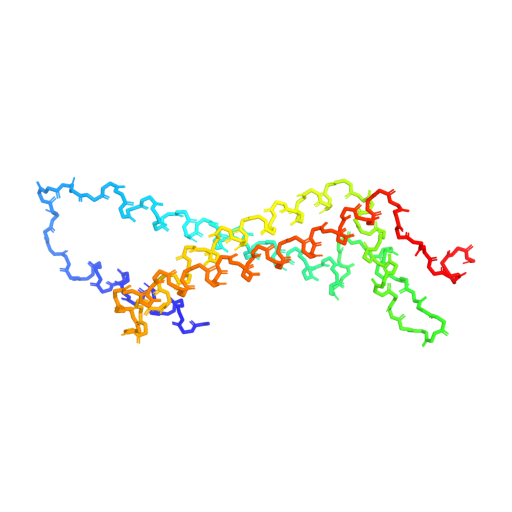 84.31 130 GLY A C 1
ATOM 1039 O O . GLY A 1 130 ? 0.762 2.443 14.528 1.00 84.31 130 GLY A O 1
ATOM 1040 N N . ILE A 1 131 ? -0.242 3.880 15.940 1.00 86.94 131 ILE A N 1
ATOM 1041 C CA . ILE A 1 131 ? -0.536 4.907 14.932 1.00 86.94 131 ILE A CA 1
ATOM 1042 C C . ILE A 1 131 ? 0.758 5.484 14.355 1.00 86.94 131 ILE A C 1
ATOM 1044 O O . ILE A 1 131 ? 0.857 5.642 13.146 1.00 86.94 131 ILE A O 1
ATOM 1048 N N . SER A 1 132 ? 1.768 5.761 15.181 1.00 88.94 132 SER A N 1
ATOM 1049 C CA . SER A 1 132 ? 3.051 6.289 14.709 1.00 88.94 132 SER A CA 1
ATOM 1050 C C . SER A 1 132 ? 3.754 5.321 13.758 1.00 88.94 132 SER A C 1
ATOM 1052 O O . SER A 1 132 ? 4.220 5.741 12.703 1.00 88.94 132 SER A O 1
ATOM 1054 N N . ILE A 1 133 ? 3.793 4.026 14.092 1.00 88.12 133 ILE A N 1
ATOM 1055 C CA . ILE A 1 133 ? 4.381 2.995 13.226 1.00 88.12 133 ILE A CA 1
ATOM 1056 C C . ILE A 1 133 ? 3.581 2.872 11.924 1.00 88.12 133 ILE A C 1
ATOM 1058 O O . ILE A 1 133 ? 4.170 2.857 10.846 1.00 88.12 133 ILE A O 1
ATOM 1062 N N . ALA A 1 134 ? 2.247 2.835 12.005 1.00 88.81 134 ALA A N 1
ATOM 1063 C CA . ALA A 1 134 ? 1.389 2.755 10.825 1.00 88.81 134 ALA A CA 1
ATOM 1064 C C . ALA A 1 134 ? 1.559 3.977 9.903 1.00 88.81 134 ALA A C 1
ATOM 1066 O O . ALA A 1 134 ? 1.701 3.817 8.692 1.00 88.81 134 ALA A O 1
ATOM 1067 N N . SER A 1 135 ? 1.628 5.183 10.470 1.00 90.44 135 SER A N 1
ATOM 1068 C CA . SER A 1 135 ? 1.891 6.423 9.735 1.00 90.44 135 SER A CA 1
ATOM 1069 C C . SER A 1 135 ? 3.276 6.433 9.095 1.00 90.44 135 SER A C 1
ATOM 1071 O O . SER A 1 135 ? 3.409 6.855 7.951 1.00 90.44 135 SER A O 1
ATOM 1073 N N . LEU A 1 136 ? 4.306 5.935 9.787 1.00 93.25 136 LEU A N 1
ATOM 1074 C CA . LEU A 1 136 ? 5.653 5.829 9.225 1.00 93.25 136 LEU A CA 1
ATOM 1075 C C . LEU A 1 136 ? 5.678 4.886 8.016 1.00 93.25 136 LEU A C 1
ATOM 1077 O O . LEU A 1 136 ? 6.246 5.233 6.983 1.00 93.25 136 LEU A O 1
ATOM 1081 N N . ILE A 1 137 ? 5.020 3.727 8.123 1.00 89.75 137 ILE A N 1
ATOM 1082 C CA . ILE A 1 137 ? 4.873 2.772 7.016 1.00 89.75 137 ILE A CA 1
ATOM 1083 C C . ILE A 1 137 ? 4.113 3.420 5.856 1.00 89.75 137 ILE A C 1
ATOM 1085 O O . ILE A 1 137 ? 4.549 3.316 4.713 1.00 89.75 137 ILE A O 1
ATOM 1089 N N . PHE A 1 138 ? 3.007 4.115 6.136 1.00 93.12 138 PHE A N 1
ATOM 1090 C CA . PHE A 1 138 ? 2.220 4.813 5.122 1.00 93.12 138 PHE A CA 1
ATOM 1091 C C . PHE A 1 138 ? 3.056 5.849 4.365 1.00 93.12 138 PHE A C 1
ATOM 1093 O O . PHE A 1 138 ? 3.087 5.825 3.136 1.00 93.12 138 PHE A O 1
ATOM 1100 N N . ILE A 1 139 ? 3.760 6.726 5.085 1.00 94.38 139 ILE A N 1
ATOM 1101 C CA . ILE A 1 139 ? 4.578 7.790 4.493 1.00 94.38 139 ILE A CA 1
ATOM 1102 C C . ILE A 1 139 ? 5.746 7.190 3.709 1.00 94.38 139 ILE A C 1
ATOM 1104 O O . ILE A 1 139 ? 5.967 7.579 2.566 1.00 94.38 139 ILE A O 1
ATOM 1108 N N . GLY A 1 140 ? 6.464 6.225 4.290 1.00 92.94 140 GLY A N 1
ATOM 1109 C CA . GLY A 1 140 ? 7.616 5.590 3.649 1.00 92.94 140 GLY A CA 1
ATOM 1110 C C . GLY A 1 140 ? 7.248 4.831 2.375 1.00 92.94 140 GLY A C 1
ATOM 1111 O O . GLY A 1 140 ? 7.933 4.945 1.366 1.00 92.94 140 GLY A O 1
ATOM 1112 N N . ASN A 1 141 ? 6.135 4.099 2.381 1.00 91.56 141 ASN A N 1
ATOM 1113 C CA . ASN A 1 141 ? 5.683 3.372 1.197 1.00 91.56 141 ASN A CA 1
ATOM 1114 C C . ASN A 1 141 ? 5.064 4.292 0.140 1.00 91.56 141 ASN A C 1
ATOM 1116 O O . ASN A 1 141 ? 5.273 4.084 -1.055 1.00 91.56 141 ASN A O 1
ATOM 1120 N N . SER A 1 142 ? 4.305 5.307 0.559 1.00 92.69 142 SER A N 1
ATOM 1121 C CA . SER A 1 142 ? 3.683 6.253 -0.374 1.00 92.69 142 SER A CA 1
ATOM 1122 C C . SER A 1 142 ? 4.717 7.167 -1.023 1.00 92.69 142 SER A C 1
ATOM 1124 O O . SER A 1 142 ? 4.556 7.523 -2.187 1.00 92.69 142 SER A O 1
ATOM 1126 N N . SER A 1 143 ? 5.802 7.515 -0.321 1.00 93.00 143 SER A N 1
ATOM 1127 C CA . SER A 1 143 ? 6.874 8.328 -0.898 1.00 93.00 143 SER A CA 1
ATOM 1128 C C . SER A 1 143 ? 7.563 7.620 -2.065 1.00 93.00 143 SER A C 1
ATOM 1130 O O . SER A 1 143 ? 7.837 8.271 -3.065 1.00 93.00 143 SER A O 1
ATOM 1132 N N . ILE A 1 144 ? 7.759 6.297 -1.999 1.00 90.31 144 ILE A N 1
ATOM 1133 C CA . ILE A 1 144 ? 8.317 5.501 -3.107 1.00 90.31 144 ILE A CA 1
ATOM 1134 C C . ILE A 1 144 ? 7.391 5.544 -4.329 1.00 90.31 144 ILE A C 1
ATOM 1136 O O . ILE A 1 144 ? 7.851 5.789 -5.446 1.00 90.31 144 ILE A O 1
ATOM 1140 N N . ALA A 1 145 ? 6.086 5.342 -4.125 1.00 90.75 145 ALA A N 1
ATOM 1141 C CA . ALA A 1 145 ? 5.102 5.373 -5.206 1.00 90.75 145 ALA A CA 1
ATOM 1142 C C . ALA A 1 145 ? 5.026 6.762 -5.865 1.00 90.75 145 ALA A C 1
ATOM 1144 O O . ALA A 1 145 ? 5.071 6.876 -7.088 1.00 90.75 145 ALA A O 1
ATOM 1145 N N . LEU A 1 146 ? 5.000 7.830 -5.060 1.00 92.25 146 LEU A N 1
ATOM 1146 C CA . LEU A 1 146 ? 4.993 9.207 -5.557 1.00 92.25 146 LEU A CA 1
ATOM 1147 C C . LEU A 1 146 ? 6.308 9.575 -6.254 1.00 92.25 146 LEU A C 1
ATOM 1149 O O . LEU A 1 146 ? 6.282 10.173 -7.325 1.00 92.25 146 LEU A O 1
ATOM 1153 N N . ALA A 1 147 ? 7.456 9.189 -5.695 1.00 92.12 147 ALA A N 1
ATOM 1154 C CA . ALA A 1 147 ? 8.758 9.434 -6.311 1.00 92.12 147 ALA A CA 1
ATOM 1155 C C . ALA A 1 147 ? 8.897 8.726 -7.666 1.00 92.12 147 ALA A C 1
ATOM 1157 O O . ALA A 1 147 ? 9.466 9.289 -8.601 1.00 92.12 147 ALA A O 1
ATOM 1158 N N . SER A 1 148 ? 8.328 7.524 -7.785 1.00 90.44 148 SER A N 1
ATOM 1159 C CA . SER A 1 148 ? 8.247 6.786 -9.048 1.00 90.44 148 SER A CA 1
ATOM 1160 C C . SER A 1 148 ? 7.342 7.494 -10.063 1.00 90.44 148 SER A C 1
ATOM 1162 O O . SER A 1 148 ? 7.727 7.641 -11.223 1.00 90.44 148 SER A O 1
ATOM 1164 N N . LEU A 1 149 ? 6.172 7.974 -9.622 1.00 90.75 149 LEU A N 1
ATOM 1165 C CA . LEU A 1 149 ? 5.190 8.654 -10.471 1.00 90.75 149 LEU A CA 1
ATOM 1166 C C . LEU A 1 149 ? 5.712 9.991 -11.020 1.00 90.75 149 LEU A C 1
ATOM 1168 O O . LEU A 1 149 ? 5.564 10.270 -12.205 1.00 90.75 149 LEU A O 1
ATOM 1172 N N . PHE A 1 150 ? 6.347 10.807 -10.174 1.00 90.81 150 PHE A N 1
ATOM 1173 C CA . PHE A 1 150 ? 6.907 12.104 -10.572 1.00 90.81 150 PHE A CA 1
ATOM 1174 C C . PHE A 1 150 ? 8.262 11.995 -11.286 1.00 90.81 150 PHE A C 1
ATOM 1176 O O . PHE A 1 150 ? 8.813 13.009 -11.707 1.00 90.81 150 PHE A O 1
ATOM 1183 N N . GLY A 1 151 ? 8.810 10.785 -11.429 1.00 86.75 151 GLY A N 1
ATOM 1184 C CA . GLY A 1 151 ? 10.085 10.567 -12.111 1.00 86.75 151 GLY A CA 1
ATOM 1185 C C . GLY A 1 151 ? 11.308 11.051 -11.327 1.00 86.75 151 GLY A C 1
ATOM 1186 O O . GLY A 1 151 ? 12.355 11.275 -11.925 1.00 86.75 151 GLY A O 1
ATOM 1187 N N . PHE A 1 152 ? 11.207 11.187 -9.999 1.00 87.12 152 PHE A N 1
ATOM 1188 C CA . PHE A 1 152 ? 12.365 11.473 -9.143 1.00 87.12 152 PHE A CA 1
ATOM 1189 C C . PHE A 1 152 ? 13.335 10.285 -9.051 1.00 87.12 152 PHE A C 1
ATOM 1191 O O . PHE A 1 152 ? 14.494 10.466 -8.686 1.00 87.12 152 PHE A O 1
ATOM 1198 N N . LEU A 1 153 ? 12.867 9.073 -9.372 1.00 86.88 153 LEU A N 1
ATOM 1199 C CA . LEU A 1 153 ? 13.688 7.866 -9.419 1.00 86.88 153 LEU A CA 1
ATOM 1200 C C . LEU A 1 153 ? 14.187 7.596 -10.841 1.00 86.88 153 LEU A C 1
ATOM 1202 O O . LEU A 1 153 ? 13.402 7.424 -11.778 1.00 86.88 153 LEU A O 1
ATOM 1206 N N . SER A 1 154 ? 15.508 7.511 -10.977 1.00 83.94 154 SER A N 1
ATOM 1207 C CA . SER A 1 154 ? 16.179 7.151 -12.223 1.00 83.94 154 SER A CA 1
ATOM 1208 C C . SER A 1 154 ? 16.060 5.652 -12.484 1.00 83.94 154 SER A C 1
ATOM 1210 O O . SER A 1 154 ? 16.225 4.841 -11.567 1.00 83.94 154 SER A O 1
ATOM 1212 N N . LEU A 1 155 ? 15.816 5.287 -13.743 1.00 84.12 155 LEU A N 1
ATOM 1213 C CA . LEU A 1 155 ? 15.916 3.901 -14.192 1.00 84.12 155 LEU A CA 1
ATOM 1214 C C . LEU A 1 155 ? 17.388 3.462 -14.206 1.00 84.12 155 LEU A C 1
ATOM 1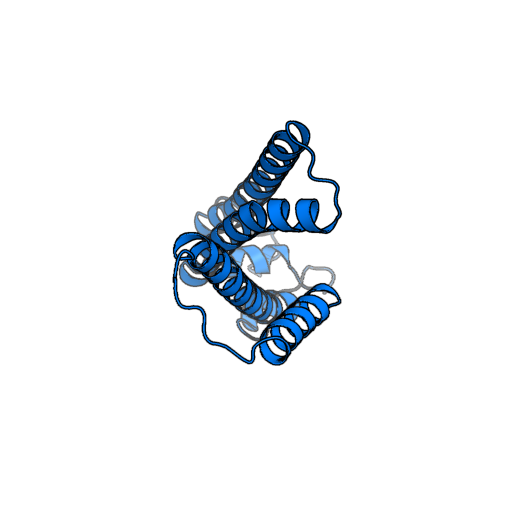216 O O . LEU A 1 155 ? 18.276 4.291 -14.432 1.00 84.12 155 LEU A O 1
ATOM 1220 N N . PRO A 1 156 ? 17.665 2.176 -13.957 1.00 82.31 156 PRO A N 1
ATOM 1221 C CA . PRO A 1 156 ? 19.020 1.670 -14.033 1.00 82.31 156 PRO A CA 1
ATOM 1222 C C . PRO A 1 156 ? 19.498 1.590 -15.496 1.00 82.31 156 PRO A C 1
ATOM 1224 O O . PRO A 1 156 ? 18.682 1.465 -16.410 1.00 82.31 156 PRO A O 1
ATOM 1227 N N . PRO A 1 157 ? 20.819 1.636 -15.745 1.00 79.38 157 PRO A N 1
ATOM 1228 C CA . PRO A 1 157 ? 21.384 1.832 -17.085 1.00 79.38 157 PRO A CA 1
ATOM 1229 C C . PRO A 1 157 ? 21.116 0.692 -18.081 1.00 79.38 157 PRO A C 1
ATOM 1231 O O . PRO A 1 157 ? 21.309 0.875 -19.274 1.00 79.38 157 PRO A O 1
ATOM 1234 N N . TRP A 1 158 ? 20.678 -0.480 -17.618 1.00 76.25 158 TRP A N 1
ATOM 1235 C CA . TRP A 1 158 ? 20.333 -1.621 -18.477 1.00 76.25 158 TRP A CA 1
ATOM 1236 C C . TRP A 1 158 ? 18.881 -1.595 -18.981 1.00 76.25 158 TRP A C 1
ATOM 1238 O O . TRP A 1 158 ? 18.496 -2.445 -19.777 1.00 76.25 158 TRP A O 1
ATOM 1248 N N . VAL A 1 159 ? 18.068 -0.638 -18.531 1.00 72.44 159 VAL A N 1
ATOM 1249 C CA . VAL A 1 159 ? 16.677 -0.479 -18.967 1.00 72.44 159 VAL A CA 1
ATOM 1250 C C . VAL A 1 159 ? 16.633 0.541 -20.098 1.00 72.44 159 VAL A C 1
ATOM 1252 O O . VAL A 1 159 ? 16.669 1.744 -19.852 1.00 72.44 159 VAL A O 1
ATOM 1255 N N . GLY A 1 160 ? 16.567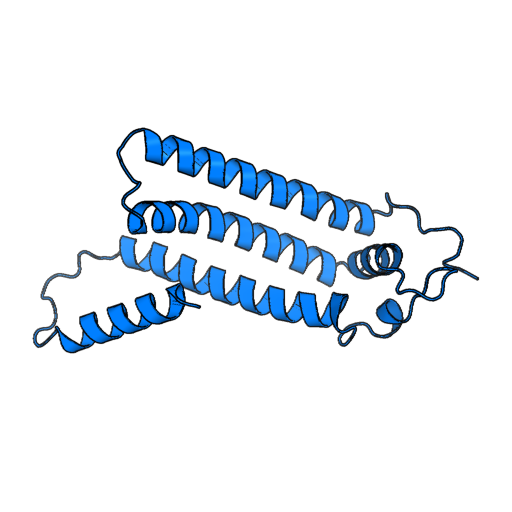 0.058 -21.341 1.00 63.88 160 GLY A N 1
ATOM 1256 C CA . GLY A 1 160 ? 16.543 0.909 -22.541 1.00 63.88 160 GLY A CA 1
ATOM 1257 C C . GLY A 1 160 ? 17.499 0.504 -23.668 1.00 63.88 160 GLY A C 1
ATOM 1258 O O . GLY A 1 160 ? 17.678 1.295 -24.592 1.00 63.88 160 GLY A O 1
ATOM 1259 N N . HIS A 1 161 ? 18.093 -0.692 -23.599 1.00 44.62 161 HIS A N 1
ATOM 1260 C CA . HIS A 1 161 ? 18.793 -1.342 -24.710 1.00 44.62 161 HIS A CA 1
ATOM 1261 C C . HIS A 1 161 ? 17.934 -2.439 -25.336 1.00 44.62 161 HIS A C 1
ATOM 1263 O O . HIS A 1 161 ? 17.201 -3.108 -24.571 1.00 44.62 161 HIS A O 1
#

Sequence (161 aa):
MAHIKTAIQLALQNKSAKPVRYAYEDTVEASYASRTMMISGVIIFMFIVYHLMHFTLGITHPNIYSLHDPKGRHDVYSMVIFSFRDYWVCGSYILAMAVLCFHLSHGISSLFQSLGLNVGRREKKLKIAGISIASLIFIGNSSIALASLFGFLSLPPWVGH

Secondary structure (DSSP, 8-state):
-HHHHHHHHHHHHHHHT-SS--S----HHHHHHHHHHHHHHHHHHHHHHHHIIIIIS--S-HHHHT-B-TTSSB-HHHHHHHHHHSHHHHHHHHHHHHHHHHHHHHHHHHHHHHTT---THHHHHHHHHHHHHHHHHHHHHHHHHHHHHTT-SPPPTTTT-

Radius of gyration: 21.37 Å; chains: 1; bounding box: 59×32×56 Å

pLDDT: mean 80.19, std 13.78, range [44.12, 94.69]